Protein AF-A0A954GUT4-F1 (afdb_monomer)

pLDDT: mean 73.66, std 16.05, range [43.38, 96.12]

Structure (mmCIF, N/CA/C/O backbone):
data_AF-A0A954GUT4-F1
#
_entry.id   AF-A0A954GUT4-F1
#
loop_
_atom_site.group_PDB
_atom_site.id
_atom_site.type_symbol
_atom_site.label_atom_id
_atom_site.label_alt_id
_atom_site.label_comp_id
_atom_site.label_asym_id
_atom_site.label_entity_id
_atom_site.label_seq_id
_atom_site.pdbx_PDB_ins_code
_atom_site.Cartn_x
_atom_site.Cartn_y
_atom_site.Cartn_z
_atom_site.occupancy
_atom_site.B_iso_or_equiv
_atom_site.auth_seq_id
_atom_site.auth_comp_id
_atom_site.auth_asym_id
_atom_site.auth_atom_id
_atom_site.pdbx_PDB_model_num
ATOM 1 N N . MET A 1 1 ? 31.645 -19.626 -24.677 1.00 62.94 1 MET A N 1
ATOM 2 C CA . MET A 1 1 ? 31.469 -19.914 -23.238 1.00 62.94 1 MET A CA 1
ATOM 3 C C . MET A 1 1 ? 30.504 -18.868 -22.689 1.00 62.94 1 MET A C 1
ATOM 5 O O . MET A 1 1 ? 30.911 -17.743 -22.447 1.00 62.94 1 MET A O 1
ATOM 9 N N . PHE A 1 2 ? 29.206 -19.182 -22.655 1.00 73.81 2 PHE A N 1
ATOM 10 C CA . PHE A 1 2 ? 28.165 -18.271 -22.164 1.00 73.81 2 PHE A CA 1
ATOM 11 C C . PHE A 1 2 ? 28.167 -18.298 -20.633 1.00 73.81 2 PHE A C 1
ATOM 13 O O . PHE A 1 2 ? 28.166 -19.376 -20.047 1.00 73.81 2 PHE A O 1
ATOM 20 N N . GLN A 1 3 ? 28.201 -17.129 -19.997 1.00 70.69 3 GLN A N 1
ATOM 21 C CA . GLN A 1 3 ? 28.124 -16.971 -18.542 1.00 70.69 3 GLN A CA 1
ATOM 22 C C . GLN A 1 3 ? 26.694 -16.520 -18.174 1.00 70.69 3 GLN A C 1
ATOM 24 O O . GLN A 1 3 ? 26.425 -15.321 -18.176 1.00 70.69 3 GLN A O 1
ATOM 29 N N . PRO A 1 4 ? 25.744 -17.430 -17.877 1.00 70.75 4 PRO A N 1
ATOM 30 C CA . PRO A 1 4 ? 24.353 -17.072 -17.571 1.00 70.75 4 PRO A CA 1
ATOM 31 C C . PRO A 1 4 ? 24.129 -16.574 -16.129 1.00 70.75 4 PRO A C 1
ATOM 33 O O . PRO A 1 4 ? 22.990 -16.512 -15.671 1.00 70.75 4 PRO A O 1
ATOM 36 N N . LEU A 1 5 ? 25.179 -16.185 -15.396 1.00 63.75 5 LEU A N 1
ATOM 37 C CA . LEU A 1 5 ? 25.053 -15.788 -13.987 1.00 63.75 5 LEU A CA 1
ATOM 38 C C . LEU A 1 5 ? 24.228 -14.507 -13.780 1.00 63.75 5 LEU A C 1
ATOM 40 O O . LEU A 1 5 ? 23.669 -14.306 -12.707 1.00 63.75 5 LEU A O 1
ATOM 44 N N . GLN A 1 6 ? 24.097 -13.671 -14.814 1.00 61.81 6 GLN A N 1
ATOM 45 C CA . GLN A 1 6 ? 23.251 -12.477 -14.751 1.00 61.81 6 GLN A CA 1
ATOM 46 C C . GLN A 1 6 ? 21.759 -12.818 -14.794 1.00 61.81 6 GLN A C 1
ATOM 48 O O . GLN A 1 6 ? 20.971 -12.163 -14.125 1.00 61.81 6 GLN A O 1
ATOM 53 N N . PHE A 1 7 ? 21.367 -13.887 -15.499 1.00 61.25 7 PHE A N 1
ATOM 54 C CA . PHE A 1 7 ? 19.971 -14.332 -15.515 1.00 61.25 7 PHE A CA 1
ATOM 55 C C . PHE A 1 7 ? 19.557 -14.959 -14.182 1.00 61.25 7 PHE A C 1
ATOM 57 O O . PHE A 1 7 ? 18.433 -14.756 -13.744 1.00 61.25 7 PHE A O 1
ATOM 64 N N . ALA A 1 8 ? 20.457 -15.671 -13.500 1.00 60.91 8 ALA A N 1
ATOM 65 C CA . ALA A 1 8 ? 20.156 -16.253 -12.192 1.00 60.91 8 ALA A CA 1
ATOM 66 C C . ALA A 1 8 ? 19.977 -15.188 -11.092 1.00 60.91 8 ALA A C 1
ATOM 68 O O . ALA A 1 8 ? 19.127 -15.354 -10.218 1.00 60.91 8 ALA A O 1
ATOM 69 N N . PHE A 1 9 ? 20.721 -14.075 -11.155 1.00 60.09 9 PHE A N 1
ATOM 70 C CA . PHE A 1 9 ? 20.579 -12.979 -10.190 1.00 60.09 9 PHE A CA 1
ATOM 71 C C . PHE A 1 9 ? 19.198 -12.302 -10.276 1.00 60.09 9 PHE A C 1
ATOM 73 O O . PHE A 1 9 ? 18.626 -11.966 -9.246 1.00 60.09 9 PHE A O 1
ATOM 80 N N . VAL A 1 10 ? 18.612 -12.231 -11.478 1.00 61.09 10 VAL A N 1
ATOM 81 C CA . VAL A 1 10 ? 17.253 -11.699 -11.713 1.00 61.09 10 VAL A CA 1
ATOM 82 C C . VAL A 1 10 ? 16.157 -12.561 -11.063 1.00 61.09 10 VAL A C 1
ATOM 84 O O . VAL A 1 10 ? 15.112 -12.043 -10.681 1.00 61.09 10 VAL A O 1
ATOM 87 N N . PHE A 1 11 ? 16.370 -13.873 -10.906 1.00 66.12 11 PHE A N 1
ATOM 88 C CA . PHE A 1 11 ? 15.361 -14.781 -10.337 1.00 66.12 11 PHE A CA 1
ATOM 89 C C . PHE A 1 11 ? 15.549 -15.083 -8.843 1.00 66.12 11 PHE A C 1
ATOM 91 O O . PHE A 1 11 ? 14.611 -15.555 -8.203 1.00 66.12 11 PHE A O 1
ATOM 98 N N . GLY A 1 12 ? 16.739 -14.842 -8.282 1.00 68.69 12 GLY A N 1
ATOM 99 C CA . GLY A 1 12 ? 17.074 -15.245 -6.912 1.00 68.69 12 GLY A CA 1
ATOM 100 C C . GLY A 1 12 ? 16.690 -14.229 -5.838 1.00 68.69 12 GLY A C 1
ATOM 101 O O . GLY A 1 12 ? 16.241 -14.619 -4.763 1.00 68.69 12 GLY A O 1
ATOM 102 N N . GLN A 1 13 ? 16.841 -12.934 -6.116 1.00 70.81 13 GLN A N 1
ATOM 103 C CA . GLN A 1 13 ? 16.426 -11.861 -5.216 1.00 70.81 13 GLN A CA 1
ATOM 104 C C . GLN A 1 13 ? 15.953 -10.683 -6.066 1.00 70.81 13 GLN A C 1
ATOM 106 O O . GLN A 1 13 ? 16.785 -10.109 -6.766 1.00 70.81 13 GLN A O 1
ATOM 111 N N . PRO A 1 14 ? 14.658 -10.309 -6.040 1.00 75.31 14 PRO A N 1
ATOM 112 C CA . PRO A 1 14 ? 14.218 -9.112 -6.737 1.00 75.31 14 PRO A CA 1
ATOM 113 C C . PRO A 1 14 ? 14.957 -7.926 -6.120 1.00 75.31 14 PRO A C 1
ATOM 115 O O . PRO A 1 14 ? 14.735 -7.559 -4.963 1.00 75.31 14 PRO A O 1
ATOM 118 N N . GLY A 1 15 ? 15.897 -7.377 -6.878 1.00 84.50 15 GLY A N 1
ATOM 119 C CA . GLY A 1 15 ? 16.629 -6.195 -6.493 1.00 84.50 15 GLY A CA 1
ATOM 120 C C . GLY A 1 15 ? 15.730 -4.965 -6.550 1.00 84.50 15 GLY A C 1
ATOM 121 O O . GLY A 1 15 ? 14.570 -4.988 -6.976 1.00 84.50 15 GLY A O 1
ATOM 122 N N . MET A 1 16 ? 16.301 -3.835 -6.136 1.00 87.19 16 MET A N 1
ATOM 123 C CA . MET A 1 16 ? 15.635 -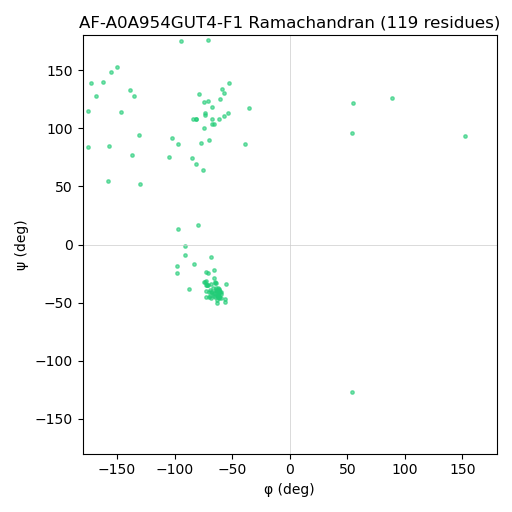2.535 -6.232 1.00 87.19 16 MET A CA 1
ATOM 124 C C . MET A 1 16 ? 15.194 -2.233 -7.676 1.00 87.19 16 MET A C 1
ATOM 126 O O . MET A 1 16 ? 14.156 -1.614 -7.896 1.00 87.19 16 MET A O 1
ATOM 130 N N . GLN A 1 17 ? 15.971 -2.689 -8.664 1.00 86.88 17 GLN A N 1
ATOM 131 C CA . GLN A 1 17 ? 15.710 -2.448 -10.079 1.00 86.88 17 GLN A CA 1
ATOM 132 C C . GLN A 1 17 ? 14.477 -3.212 -10.577 1.00 86.88 17 GLN A C 1
ATOM 134 O O . GLN A 1 17 ? 13.616 -2.613 -11.223 1.00 86.88 17 GLN A O 1
ATOM 139 N N . GLU A 1 18 ? 14.336 -4.492 -10.233 1.00 87.62 18 GLU A N 1
ATOM 140 C CA . GLU A 1 18 ? 13.154 -5.291 -10.562 1.00 87.62 18 GLU A CA 1
ATOM 141 C C . GLU A 1 18 ? 11.895 -4.716 -9.902 1.00 87.62 18 GLU A C 1
ATOM 143 O O . GLU A 1 18 ? 10.868 -4.563 -10.566 1.00 87.62 18 GLU A O 1
ATOM 148 N N . MET A 1 19 ? 11.980 -4.314 -8.629 1.00 91.44 19 MET A N 1
ATOM 149 C CA . MET A 1 19 ? 10.857 -3.687 -7.917 1.00 91.44 19 MET A CA 1
ATOM 150 C C . MET A 1 19 ? 10.426 -2.363 -8.560 1.00 91.44 19 MET A C 1
ATOM 152 O O . MET A 1 19 ? 9.228 -2.094 -8.660 1.00 91.44 19 MET A O 1
ATOM 156 N N . MET A 1 20 ? 11.372 -1.557 -9.054 1.00 92.94 20 MET A N 1
ATOM 157 C CA . MET A 1 20 ? 11.058 -0.334 -9.802 1.00 92.94 20 MET A CA 1
ATOM 158 C C . MET A 1 20 ? 10.376 -0.641 -11.139 1.00 92.94 20 MET A C 1
ATOM 160 O O . MET A 1 20 ? 9.392 0.015 -11.475 1.00 92.94 20 MET A O 1
ATOM 164 N N . ILE A 1 21 ? 10.838 -1.653 -11.882 1.00 93.50 21 ILE A N 1
ATOM 165 C CA . ILE A 1 21 ? 10.217 -2.065 -13.154 1.00 93.50 21 ILE A CA 1
ATOM 166 C C . ILE A 1 21 ? 8.783 -2.556 -12.922 1.00 93.50 21 ILE A C 1
ATOM 168 O O . ILE A 1 21 ? 7.860 -2.103 -13.603 1.00 93.50 21 ILE A O 1
ATOM 172 N N . VAL A 1 22 ? 8.571 -3.431 -11.934 1.00 92.88 22 VAL A N 1
ATOM 173 C CA . VAL A 1 22 ? 7.229 -3.915 -11.567 1.00 92.88 22 VAL A CA 1
ATOM 174 C C . VAL A 1 22 ? 6.348 -2.757 -11.100 1.00 92.88 22 VAL A C 1
ATOM 176 O O . VAL A 1 22 ? 5.189 -2.673 -11.506 1.00 92.88 22 VAL A O 1
ATOM 179 N N . GLY A 1 23 ? 6.900 -1.828 -10.315 1.00 93.75 23 GLY A N 1
ATOM 180 C CA . GLY A 1 23 ? 6.223 -0.601 -9.909 1.00 93.75 23 GLY A CA 1
ATOM 181 C C . GLY A 1 23 ? 5.756 0.220 -11.109 1.00 93.75 23 GLY A C 1
ATOM 182 O O . GLY A 1 23 ? 4.583 0.569 -11.182 1.00 93.75 23 GLY A O 1
ATOM 183 N N . ILE A 1 24 ? 6.623 0.466 -12.092 1.00 95.62 24 ILE A N 1
ATOM 184 C CA . ILE A 1 24 ? 6.265 1.202 -13.314 1.00 9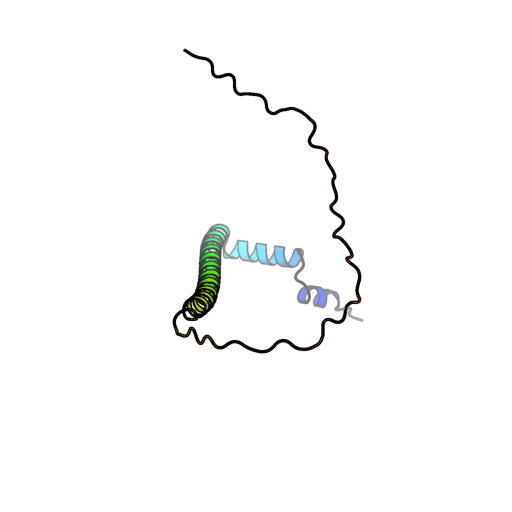5.62 24 ILE A CA 1
ATOM 185 C C . ILE A 1 24 ? 5.162 0.476 -14.093 1.00 95.62 24 ILE A C 1
ATOM 187 O O . ILE A 1 24 ? 4.195 1.115 -14.499 1.00 95.62 24 ILE A O 1
ATOM 191 N N . ILE A 1 25 ? 5.254 -0.847 -14.266 1.00 95.75 25 ILE A N 1
ATOM 192 C CA . ILE A 1 25 ? 4.209 -1.632 -14.946 1.00 95.75 25 ILE A CA 1
ATOM 193 C C . ILE A 1 25 ? 2.879 -1.525 -14.188 1.00 95.75 25 ILE A C 1
ATOM 195 O O . ILE A 1 25 ? 1.840 -1.270 -14.796 1.00 95.75 25 ILE A O 1
ATOM 199 N N . ALA A 1 26 ? 2.900 -1.646 -12.860 1.00 94.62 26 ALA A N 1
ATOM 200 C CA . ALA A 1 26 ? 1.715 -1.458 -12.030 1.00 94.62 26 ALA A CA 1
ATOM 201 C C . ALA A 1 26 ? 1.152 -0.030 -12.161 1.00 94.62 26 ALA A C 1
ATOM 203 O O . ALA A 1 26 ? -0.060 0.143 -12.275 1.00 94.62 26 ALA A O 1
ATOM 204 N N . LEU A 1 27 ? 2.005 0.995 -12.221 1.00 94.88 27 LEU A N 1
ATOM 205 C CA . LEU A 1 27 ? 1.592 2.376 -12.476 1.00 94.88 27 LEU A CA 1
ATOM 206 C C . LEU A 1 27 ? 1.003 2.555 -13.881 1.00 94.88 27 LEU A C 1
ATOM 208 O O . LEU A 1 27 ? 0.099 3.362 -14.036 1.00 94.88 27 LEU A O 1
ATOM 212 N N . LEU A 1 28 ? 1.448 1.822 -14.899 1.00 95.62 28 LEU A N 1
ATOM 213 C CA . LEU A 1 28 ? 0.842 1.891 -16.234 1.00 95.62 28 LEU A CA 1
ATOM 214 C C . LEU A 1 28 ? -0.534 1.216 -16.277 1.00 95.62 28 LEU A C 1
ATOM 216 O O . LEU A 1 28 ? -1.456 1.745 -16.893 1.00 95.62 28 LEU A O 1
ATOM 220 N N . LEU A 1 29 ? -0.691 0.079 -15.595 1.00 94.94 29 LEU A N 1
ATOM 221 C CA . LEU A 1 29 ? -1.959 -0.656 -15.545 1.00 94.94 29 LEU A CA 1
ATOM 222 C C . LEU A 1 29 ? -3.011 0.051 -14.681 1.00 94.94 29 LEU A C 1
ATOM 224 O O . LEU A 1 29 ? -4.172 0.165 -15.071 1.00 94.94 29 LEU A O 1
ATOM 228 N N . PHE A 1 30 ? -2.613 0.523 -13.500 1.00 94.06 30 PHE A N 1
ATOM 229 C CA . PHE A 1 30 ? -3.525 1.118 -12.523 1.00 94.06 30 PHE A CA 1
ATOM 230 C C . PHE A 1 30 ? -3.539 2.650 -12.570 1.00 94.06 30 PHE A C 1
ATOM 232 O O . PHE A 1 30 ? -4.531 3.271 -12.177 1.00 94.06 30 PHE A O 1
ATOM 239 N N . GLY A 1 31 ? -2.470 3.290 -13.045 1.00 93.31 31 GLY A N 1
ATOM 240 C CA . GLY A 1 31 ? -2.370 4.743 -13.160 1.00 93.31 31 GLY A CA 1
ATOM 241 C C . GLY A 1 31 ? -2.649 5.447 -11.839 1.00 93.31 31 GLY A C 1
ATOM 242 O O . GLY A 1 31 ? -2.113 5.118 -10.780 1.00 93.31 31 GLY A O 1
ATOM 243 N N . LYS A 1 32 ? -3.579 6.400 -11.900 1.00 93.06 32 LYS A N 1
ATOM 244 C CA . LYS A 1 32 ? -4.045 7.181 -10.747 1.00 93.06 32 LYS A CA 1
ATOM 245 C C . LYS A 1 32 ? -4.838 6.361 -9.720 1.00 93.06 32 LYS A C 1
ATOM 247 O O . LYS A 1 32 ? -5.095 6.876 -8.638 1.00 93.06 32 LYS A O 1
ATOM 252 N N . ARG A 1 33 ? -5.227 5.118 -10.033 1.00 93.56 33 ARG A N 1
ATOM 253 C CA . ARG A 1 33 ? -5.992 4.243 -9.124 1.00 93.56 33 ARG A CA 1
ATOM 254 C C . ARG A 1 33 ? -5.105 3.507 -8.122 1.00 93.56 33 ARG A C 1
ATOM 256 O O . ARG A 1 33 ? -5.604 3.035 -7.110 1.00 93.56 33 ARG A O 1
ATOM 263 N N . LEU A 1 34 ? -3.794 3.435 -8.353 1.00 94.12 34 LEU A N 1
ATOM 264 C CA . LEU A 1 34 ? -2.850 2.776 -7.446 1.00 94.12 34 LEU A CA 1
ATOM 265 C C . LEU A 1 34 ? -2.882 3.327 -5.999 1.00 94.12 34 LEU A C 1
ATOM 267 O O . LEU A 1 34 ? -2.994 2.517 -5.078 1.00 94.12 34 LEU A O 1
ATOM 271 N N . PRO A 1 35 ? -2.873 4.657 -5.748 1.00 90.50 35 PRO A N 1
ATOM 272 C CA . PRO A 1 35 ? -3.025 5.191 -4.390 1.00 90.50 35 PRO A CA 1
ATOM 273 C C . PRO A 1 35 ? -4.392 4.879 -3.766 1.00 90.50 35 PRO A C 1
ATOM 275 O O . PRO A 1 35 ? -4.476 4.666 -2.559 1.00 90.50 35 PRO A O 1
ATOM 278 N N . GLU A 1 36 ? -5.455 4.815 -4.568 1.00 94.38 36 GLU A N 1
ATOM 279 C CA . GLU A 1 36 ? -6.804 4.466 -4.108 1.00 94.38 36 GLU A CA 1
ATOM 280 C C . GLU A 1 36 ? -6.877 2.991 -3.680 1.00 94.38 36 GLU A C 1
ATOM 282 O O . GLU A 1 36 ? -7.329 2.682 -2.577 1.00 94.38 36 GLU A O 1
ATOM 287 N N . VAL A 1 37 ? -6.327 2.087 -4.497 1.00 94.06 37 VAL A N 1
ATOM 288 C CA . VAL A 1 37 ? -6.209 0.650 -4.200 1.00 94.06 37 VAL A CA 1
ATOM 289 C C . VAL A 1 37 ? -5.341 0.417 -2.964 1.00 94.06 37 VAL A C 1
ATOM 291 O O . VAL A 1 37 ? -5.750 -0.315 -2.064 1.00 94.06 37 VAL A O 1
ATOM 294 N N . ALA A 1 38 ? -4.191 1.087 -2.860 1.00 94.25 38 ALA A N 1
ATOM 295 C CA . ALA A 1 38 ? -3.329 1.012 -1.682 1.00 94.25 38 ALA A CA 1
ATOM 296 C C . ALA A 1 38 ? -4.037 1.520 -0.417 1.00 94.25 38 ALA A C 1
ATOM 298 O O . ALA A 1 38 ? -3.892 0.930 0.654 1.00 94.25 38 ALA A O 1
ATOM 299 N N . ARG A 1 39 ? -4.845 2.586 -0.522 1.00 95.25 39 ARG A N 1
ATOM 300 C CA . ARG A 1 39 ? -5.617 3.108 0.613 1.00 95.25 39 ARG A CA 1
ATOM 301 C C . ARG A 1 39 ? -6.711 2.136 1.050 1.00 95.25 39 ARG A C 1
ATOM 303 O O . ARG A 1 39 ? -6.897 1.957 2.252 1.00 95.25 39 ARG A O 1
ATOM 310 N N . ASN A 1 40 ? -7.402 1.505 0.105 1.00 95.06 40 ASN A N 1
ATOM 311 C CA . ASN A 1 40 ? -8.460 0.533 0.389 1.00 95.06 40 ASN A CA 1
ATOM 312 C C . ASN A 1 40 ? -7.888 -0.765 0.985 1.00 95.06 40 ASN A C 1
ATOM 314 O O . ASN A 1 40 ? -8.377 -1.230 2.014 1.00 95.06 40 ASN A O 1
ATOM 318 N N . LEU A 1 41 ? -6.794 -1.288 0.420 1.00 95.75 41 LEU A N 1
ATOM 319 C CA . LEU A 1 41 ? -6.060 -2.435 0.970 1.00 95.75 41 LEU A CA 1
ATOM 320 C C . LEU A 1 41 ? -5.467 -2.132 2.348 1.00 95.75 41 LEU A C 1
ATOM 322 O O . LEU A 1 41 ? -5.575 -2.950 3.255 1.00 95.75 41 LEU A O 1
ATOM 326 N N . GLY A 1 42 ? -4.875 -0.950 2.533 1.00 94.56 42 GLY A N 1
ATOM 327 C CA . GLY A 1 42 ? -4.272 -0.548 3.804 1.00 94.56 42 GLY A CA 1
ATOM 328 C C . GLY A 1 42 ? -5.293 -0.425 4.936 1.00 94.56 42 GLY A C 1
ATOM 329 O O . GLY A 1 42 ? -5.009 -0.825 6.065 1.00 94.56 42 GLY A O 1
ATOM 330 N N . LYS A 1 43 ? -6.501 0.074 4.639 1.00 95.81 43 LYS A N 1
ATOM 331 C CA . LYS A 1 43 ? -7.618 0.082 5.597 1.00 95.81 43 LYS A CA 1
ATOM 332 C C . LYS A 1 43 ? -8.035 -1.342 5.973 1.00 95.81 43 LYS A C 1
ATOM 334 O O . LYS A 1 43 ? -8.048 -1.654 7.160 1.00 95.81 43 LYS A O 1
ATOM 339 N N . GLY A 1 44 ? -8.262 -2.211 4.984 1.00 95.88 44 GLY A N 1
ATOM 340 C CA . GLY A 1 44 ? -8.627 -3.612 5.223 1.00 95.88 44 GLY A CA 1
ATOM 341 C C . GLY A 1 44 ? -7.564 -4.385 6.009 1.00 95.88 44 GLY A C 1
ATOM 342 O O . GLY A 1 44 ? -7.892 -5.105 6.945 1.00 95.88 44 GLY A O 1
ATOM 343 N N . PHE A 1 45 ? -6.280 -4.176 5.708 1.00 96.12 45 PHE A N 1
ATOM 344 C CA . PHE A 1 45 ? -5.177 -4.790 6.451 1.00 96.12 45 PHE A CA 1
ATOM 345 C C . PHE A 1 45 ? -5.082 -4.274 7.896 1.00 96.12 45 PHE A C 1
ATOM 347 O O . PHE A 1 45 ? -4.798 -5.043 8.813 1.00 96.12 45 PHE A O 1
ATOM 354 N N . SER A 1 46 ? -5.344 -2.982 8.122 1.00 95.50 46 SER A N 1
ATOM 355 C CA . SER A 1 46 ? -5.382 -2.387 9.465 1.00 95.50 46 SER A CA 1
ATOM 356 C C . SER A 1 46 ? -6.523 -2.958 10.311 1.00 95.50 46 SER A C 1
ATOM 358 O O . SER A 1 46 ? -6.308 -3.333 11.464 1.00 95.50 46 SER A O 1
ATOM 360 N N . GLU A 1 47 ? -7.722 -3.078 9.737 1.00 96.00 47 GLU A N 1
ATOM 361 C CA . GLU A 1 47 ? -8.880 -3.694 10.396 1.00 96.00 47 GLU A CA 1
ATOM 362 C C . GLU A 1 47 ? -8.663 -5.191 10.641 1.00 96.00 47 GLU A C 1
ATOM 364 O O . GLU A 1 47 ? -8.923 -5.668 11.744 1.00 96.00 47 GLU A O 1
ATOM 369 N N . PHE A 1 48 ? -8.083 -5.909 9.675 1.00 95.62 48 PHE A N 1
ATOM 370 C CA . PHE A 1 48 ? -7.705 -7.314 9.827 1.00 95.62 48 PHE A CA 1
ATOM 371 C C . PHE A 1 48 ? -6.705 -7.517 10.971 1.00 95.62 48 PHE A C 1
ATOM 373 O O . PHE A 1 48 ? -6.902 -8.390 11.814 1.00 95.62 48 PHE A O 1
ATOM 380 N N . LYS A 1 49 ? -5.664 -6.676 11.057 1.00 94.75 49 LYS A N 1
ATOM 381 C CA . LYS A 1 49 ? -4.686 -6.733 12.151 1.00 94.75 49 LYS A CA 1
ATOM 382 C C . LYS A 1 49 ? -5.342 -6.471 13.508 1.00 94.75 49 LYS A C 1
ATOM 384 O O . LYS A 1 49 ? -5.061 -7.197 14.454 1.00 94.75 49 LYS A O 1
ATOM 389 N N . LYS A 1 50 ? -6.224 -5.470 13.605 1.00 94.50 50 LYS A N 1
ATOM 390 C CA . LYS A 1 50 ? -6.967 -5.171 14.843 1.00 94.50 50 LYS A CA 1
ATOM 391 C C . LYS A 1 50 ? -7.876 -6.326 15.258 1.00 94.50 50 LYS A C 1
ATOM 393 O O . LYS A 1 50 ? -7.877 -6.685 16.429 1.00 94.50 50 LYS A O 1
ATOM 398 N N . GLY A 1 51 ? -8.600 -6.919 14.308 1.00 93.88 51 GLY A N 1
ATOM 399 C CA . GLY A 1 51 ? -9.433 -8.095 14.557 1.00 93.88 51 GLY A CA 1
ATOM 400 C C . GLY A 1 51 ? -8.607 -9.287 15.040 1.00 93.88 51 GLY A C 1
ATOM 401 O O . GLY A 1 51 ? -8.946 -9.896 16.048 1.00 93.88 51 GLY A O 1
ATOM 402 N N . MET A 1 52 ? -7.477 -9.569 14.385 1.00 93.25 52 MET A N 1
ATOM 403 C CA . MET A 1 52 ? -6.580 -10.660 14.778 1.00 93.25 52 MET A CA 1
ATOM 404 C C . MET A 1 52 ? -5.972 -10.450 16.174 1.00 93.25 52 MET A C 1
ATOM 406 O O . MET A 1 52 ? -5.897 -11.397 16.954 1.00 93.25 52 MET A O 1
ATOM 410 N N . SER A 1 53 ? -5.563 -9.220 16.510 1.00 91.69 53 SER A N 1
ATOM 411 C CA . SER A 1 53 ? -5.057 -8.885 17.848 1.00 91.69 53 SER A CA 1
ATOM 412 C C . SER A 1 53 ? -6.136 -9.010 18.925 1.00 91.69 53 SER A C 1
ATOM 414 O O . SER A 1 53 ? -5.876 -9.626 19.952 1.00 91.69 53 SER A O 1
ATOM 416 N N . GLY A 1 54 ? -7.352 -8.514 18.673 1.00 89.88 54 GLY A N 1
ATOM 417 C CA . GLY A 1 54 ? -8.465 -8.653 19.618 1.00 89.88 54 GLY A CA 1
ATOM 418 C C . GLY A 1 54 ? -8.805 -10.117 19.908 1.00 89.88 54 GLY A C 1
ATOM 419 O O . GLY A 1 54 ? -8.937 -10.499 21.064 1.00 89.88 54 GLY A O 1
ATOM 420 N N . ILE A 1 55 ? -8.828 -10.964 18.873 1.00 89.62 55 ILE A N 1
ATOM 421 C CA . ILE A 1 55 ? -9.042 -12.408 19.035 1.00 89.62 55 ILE A CA 1
ATOM 422 C C . ILE A 1 55 ? -7.926 -13.029 19.888 1.00 89.62 55 ILE A C 1
ATOM 424 O O . ILE A 1 55 ? -8.207 -13.803 20.799 1.00 89.62 55 ILE A O 1
ATOM 428 N N . GLN A 1 56 ? -6.658 -12.692 19.628 1.00 86.62 56 GLN A N 1
ATOM 429 C CA . GLN A 1 56 ? -5.536 -13.208 20.418 1.00 86.62 56 GLN A CA 1
ATOM 430 C C . GLN A 1 56 ? -5.646 -12.830 21.903 1.00 86.62 56 GLN A C 1
ATOM 432 O O . GLN A 1 56 ? -5.382 -13.675 22.763 1.00 86.62 56 GLN A O 1
ATOM 437 N N . ASP A 1 57 ? -6.058 -11.598 22.199 1.00 87.69 57 ASP A N 1
ATOM 438 C CA . ASP A 1 57 ? -6.243 -11.112 23.566 1.00 87.69 57 ASP A CA 1
ATOM 439 C C . ASP A 1 57 ? -7.429 -11.803 24.259 1.00 87.69 57 ASP A C 1
ATOM 441 O O 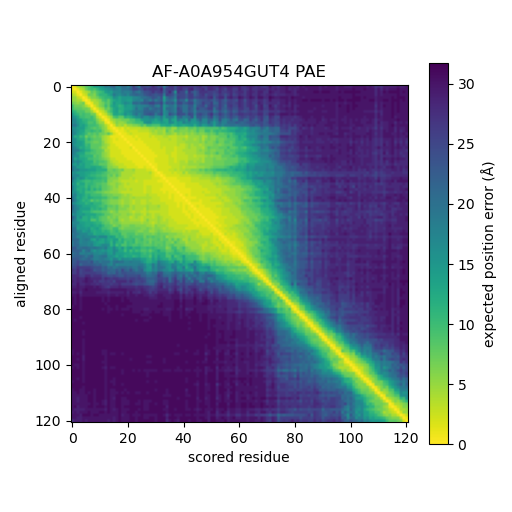. ASP A 1 57 ? -7.301 -12.235 25.408 1.00 87.69 57 ASP A O 1
ATOM 445 N N . ASP A 1 58 ? -8.543 -12.008 23.552 1.00 85.25 58 ASP A N 1
ATOM 446 C CA . ASP A 1 58 ? -9.714 -12.734 24.058 1.00 85.25 58 ASP A CA 1
ATOM 447 C C . ASP A 1 58 ? -9.381 -14.194 24.394 1.00 85.25 58 ASP A C 1
ATOM 449 O O . ASP A 1 58 ? -9.735 -14.680 25.471 1.00 85.25 58 ASP A O 1
ATOM 453 N N . PHE A 1 59 ? -8.628 -14.888 23.532 1.00 82.88 59 PHE A N 1
ATOM 454 C CA . PHE A 1 59 ? -8.144 -16.246 23.815 1.00 82.88 59 PHE A CA 1
ATOM 455 C C . PHE A 1 59 ? -7.239 -16.287 25.054 1.00 82.88 59 PHE A C 1
ATOM 457 O O . PHE A 1 59 ? -7.330 -17.213 25.864 1.00 82.88 59 PHE A O 1
ATOM 464 N N . ARG A 1 60 ? -6.378 -15.279 25.232 1.00 83.00 60 ARG A N 1
ATOM 465 C CA . ARG A 1 60 ? -5.462 -15.188 26.379 1.00 83.00 60 ARG A CA 1
ATOM 466 C C . ARG A 1 60 ? -6.206 -14.912 27.686 1.00 83.00 60 ARG A C 1
ATOM 468 O O . ARG A 1 60 ? -5.882 -15.504 28.719 1.00 83.00 60 ARG A O 1
ATOM 475 N N . ASN A 1 61 ? -7.224 -14.060 27.634 1.00 81.19 61 ASN A N 1
ATOM 476 C CA . ASN A 1 61 ? -8.086 -13.747 28.770 1.00 81.19 61 ASN A CA 1
ATOM 477 C C . ASN A 1 61 ? -8.986 -14.932 29.144 1.00 81.19 61 ASN A C 1
ATOM 479 O O . ASN A 1 61 ? -9.097 -15.246 30.326 1.00 81.19 61 ASN A O 1
ATOM 483 N N . ALA A 1 62 ? -9.552 -15.646 28.166 1.00 77.00 62 ALA A N 1
ATOM 484 C CA . ALA A 1 62 ? -10.352 -16.850 28.407 1.00 77.00 62 ALA A CA 1
ATOM 485 C C . ALA A 1 62 ? -9.524 -17.988 29.036 1.00 77.00 62 ALA A C 1
ATOM 487 O O . ALA A 1 62 ? -9.983 -18.652 29.969 1.00 77.00 62 ALA A O 1
ATOM 488 N N . ALA A 1 63 ? -8.279 -18.179 28.586 1.00 75.69 63 ALA A N 1
ATOM 489 C CA . ALA A 1 63 ? -7.351 -19.122 29.211 1.00 75.69 63 ALA A CA 1
ATOM 490 C C . ALA A 1 63 ? -7.005 -18.721 30.659 1.00 75.69 63 ALA A C 1
ATOM 492 O O . ALA A 1 63 ? -6.958 -19.571 31.543 1.00 75.69 63 ALA A O 1
ATOM 493 N N . SER A 1 64 ? -6.841 -17.420 30.921 1.00 75.69 64 SER A N 1
ATOM 494 C CA . SER A 1 64 ? -6.512 -16.897 32.256 1.00 75.69 64 SER A CA 1
ATOM 495 C C . SER A 1 64 ? -7.702 -16.911 33.232 1.00 75.69 64 SER A C 1
ATOM 497 O O . SER A 1 64 ? -7.505 -17.086 34.435 1.00 75.69 64 SER A O 1
ATOM 499 N N . ASP A 1 65 ? -8.940 -16.738 32.750 1.00 68.06 65 ASP A N 1
ATOM 500 C CA . ASP A 1 65 ? -10.152 -16.816 33.588 1.00 68.06 65 ASP A CA 1
ATOM 501 C C . ASP A 1 65 ? -10.474 -18.265 33.992 1.00 68.06 65 ASP A C 1
ATOM 503 O O . ASP A 1 65 ? -10.938 -18.530 35.103 1.00 68.06 65 ASP A O 1
ATOM 507 N N . SER A 1 66 ? -10.130 -19.221 33.123 1.00 64.69 66 SER A N 1
ATOM 508 C CA . SER A 1 66 ? -10.241 -20.657 33.404 1.00 64.69 66 SER A CA 1
ATOM 509 C C . SER A 1 66 ? -9.339 -21.086 34.572 1.00 64.69 66 SER A C 1
ATOM 511 O O . SER A 1 66 ? -9.778 -21.845 35.433 1.00 64.69 66 SER A O 1
ATOM 513 N N . ASP A 1 67 ? -8.124 -20.536 34.669 1.00 63.66 67 ASP A N 1
ATOM 514 C CA . ASP A 1 67 ? -7.179 -20.809 35.768 1.00 63.66 67 ASP A CA 1
ATOM 515 C C . ASP A 1 67 ? -7.614 -20.163 37.104 1.00 63.66 67 ASP A C 1
ATOM 517 O O . ASP A 1 67 ? -7.469 -20.735 38.192 1.00 63.66 67 ASP A O 1
ATOM 521 N N . ARG A 1 68 ? -8.231 -18.973 37.045 1.00 66.19 68 ARG A N 1
ATOM 522 C CA . ARG A 1 68 ? -8.709 -18.264 38.247 1.00 66.19 68 ARG A CA 1
ATOM 523 C C . ARG A 1 68 ? -9.922 -18.922 38.899 1.00 66.19 68 ARG A C 1
ATOM 525 O O . ARG A 1 68 ? -10.018 -18.910 40.127 1.00 66.19 68 ARG A O 1
ATOM 532 N N . ARG A 1 69 ? -10.834 -19.522 38.126 1.00 61.22 69 ARG A N 1
ATOM 533 C CA . ARG A 1 69 ? -12.014 -20.207 38.691 1.00 61.22 69 ARG A CA 1
ATOM 534 C C . ARG A 1 69 ? -11.680 -21.519 39.404 1.00 61.22 69 ARG A C 1
ATOM 536 O O . ARG A 1 69 ? -12.409 -21.897 40.316 1.00 61.22 69 ARG A O 1
ATOM 543 N N . VAL A 1 70 ? -10.564 -22.165 39.063 1.00 62.03 70 VAL A N 1
ATOM 544 C CA . VAL A 1 70 ? -10.082 -23.369 39.765 1.00 62.03 70 VAL A CA 1
ATOM 545 C C . VAL A 1 70 ? -9.512 -23.014 41.146 1.00 62.03 70 VAL A C 1
ATOM 547 O O . VAL A 1 70 ? -9.751 -23.735 42.113 1.00 62.03 70 VAL A O 1
ATOM 550 N N . SER A 1 71 ? -8.862 -21.854 41.283 1.00 59.16 71 SER A N 1
ATOM 551 C CA . SER A 1 71 ? -8.216 -21.422 42.536 1.00 59.16 71 SER A CA 1
ATOM 552 C C . SER A 1 71 ? -9.186 -20.993 43.654 1.00 59.16 71 SER A C 1
ATOM 554 O O . SER A 1 71 ? -8.837 -21.085 44.827 1.00 59.16 71 SER A O 1
ATOM 556 N N . TYR A 1 72 ? -10.414 -20.569 43.328 1.00 60.69 72 TYR A N 1
ATOM 557 C CA . TYR A 1 72 ? -11.413 -20.138 44.325 1.00 60.69 72 TYR A CA 1
ATOM 558 C C . TYR A 1 72 ? -12.335 -21.261 44.839 1.00 60.69 72 TYR A C 1
ATOM 560 O O . TYR A 1 72 ? -13.070 -21.036 45.798 1.00 60.69 72 TYR A O 1
ATOM 568 N N . SER A 1 73 ? -12.305 -22.468 44.253 1.00 57.78 73 SER A N 1
ATOM 569 C CA . SER A 1 73 ? -13.176 -23.585 44.679 1.00 57.78 73 SER A CA 1
ATOM 570 C C . SER A 1 73 ? -12.571 -24.500 45.757 1.00 57.78 73 SER A C 1
ATOM 572 O O . SER A 1 73 ? -13.242 -25.407 46.241 1.00 57.78 73 SER A O 1
ATOM 574 N N . SER A 1 74 ? -11.331 -24.243 46.185 1.00 58.53 74 SER A N 1
ATOM 575 C CA . SER A 1 74 ? -10.576 -25.127 47.091 1.00 58.53 74 SER A CA 1
ATOM 576 C C . SER A 1 74 ? -10.632 -24.739 48.575 1.00 58.53 74 SER A C 1
ATOM 578 O O . SER A 1 74 ? -9.838 -25.249 49.361 1.00 58.53 74 SER A O 1
ATOM 580 N N . GLN A 1 75 ? -11.530 -23.842 48.997 1.00 56.56 75 GLN A N 1
ATOM 581 C CA . GLN A 1 75 ? -11.583 -23.384 50.392 1.00 56.56 75 GLN A CA 1
ATOM 582 C C . GLN A 1 75 ? -12.992 -23.446 50.989 1.00 56.56 75 GLN A C 1
ATOM 584 O O . GLN A 1 75 ? -13.475 -22.481 51.567 1.00 56.56 75 GLN A O 1
ATOM 589 N N . THR A 1 76 ? -13.648 -24.603 50.893 1.00 49.22 76 THR A N 1
ATOM 590 C CA . THR A 1 76 ? -14.801 -24.918 51.752 1.00 49.22 76 THR A CA 1
ATOM 591 C C . THR A 1 76 ? -15.008 -26.427 51.861 1.00 49.22 76 THR A C 1
ATOM 593 O O . THR A 1 76 ? -15.815 -26.986 51.136 1.00 49.22 76 THR A O 1
ATOM 596 N N . THR A 1 77 ? -14.288 -27.072 52.789 1.00 45.22 77 THR A N 1
ATOM 597 C CA . THR A 1 77 ? -14.732 -28.259 53.557 1.00 45.22 77 THR A CA 1
ATOM 598 C C . THR A 1 77 ? -13.676 -28.626 54.611 1.00 45.22 77 THR A C 1
ATOM 600 O O . THR A 1 77 ? -12.572 -28.998 54.239 1.00 45.22 77 THR A O 1
ATOM 603 N N . THR A 1 78 ? -14.058 -28.501 55.895 1.00 49.09 78 THR A N 1
ATOM 604 C CA . THR A 1 78 ? -13.943 -29.530 56.963 1.00 49.09 78 THR A CA 1
ATOM 605 C C . THR A 1 78 ? -12.543 -30.130 57.216 1.00 49.09 78 THR A C 1
ATOM 607 O O . THR A 1 78 ? -11.969 -30.731 56.329 1.00 49.09 78 THR A O 1
ATOM 610 N N . SER A 1 79 ? -11.906 -30.086 58.390 1.00 55.03 79 SER A N 1
ATOM 611 C CA . SER A 1 79 ? -12.398 -30.238 59.764 1.00 55.03 79 SER A CA 1
ATOM 612 C C . SER A 1 79 ? -11.271 -29.923 60.753 1.00 55.03 79 SER A C 1
ATOM 614 O O . SER A 1 79 ? -10.144 -30.387 60.605 1.00 55.03 79 SER A O 1
ATOM 616 N N . ASN A 1 80 ? -11.632 -29.214 61.815 1.00 63.94 80 ASN A N 1
ATOM 617 C CA . ASN A 1 80 ? -11.026 -29.334 63.134 1.00 63.94 80 ASN A CA 1
ATOM 618 C C . ASN A 1 80 ? -11.062 -30.814 63.580 1.00 63.94 80 ASN A C 1
ATOM 620 O O . ASN A 1 80 ? -12.149 -31.343 63.793 1.00 63.94 80 ASN A O 1
ATOM 624 N N . GLU A 1 81 ? -9.906 -31.465 63.707 1.00 60.62 81 GLU A N 1
ATOM 625 C CA . GLU A 1 81 ? -9.734 -32.711 64.468 1.00 60.62 81 GLU A CA 1
ATOM 626 C C . GLU A 1 81 ? -8.525 -32.511 65.385 1.00 60.62 81 GLU A C 1
ATOM 628 O O . GLU A 1 81 ? -7.359 -32.641 65.012 1.00 60.62 81 GLU A O 1
ATOM 633 N N . ASN A 1 82 ? -8.845 -32.093 66.599 1.00 67.44 82 ASN A N 1
ATOM 634 C CA . ASN A 1 82 ? -7.933 -31.878 67.698 1.00 67.44 82 ASN A CA 1
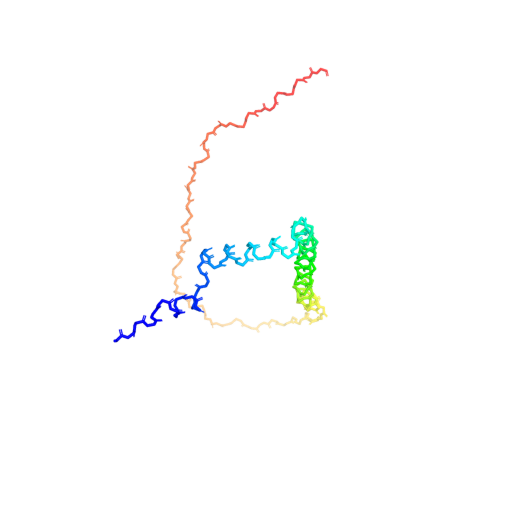ATOM 635 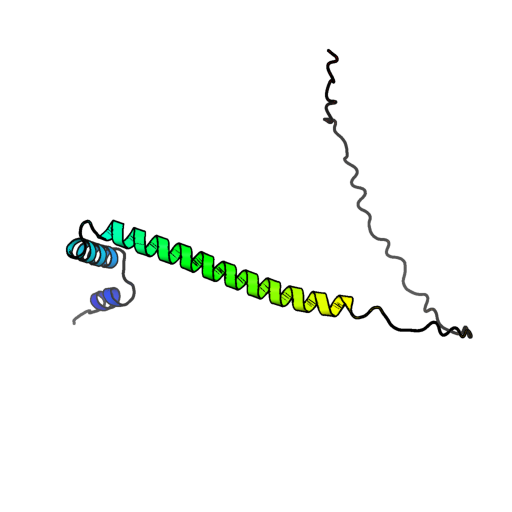C C . ASN A 1 82 ? -7.642 -33.225 68.375 1.00 67.44 82 ASN A C 1
ATOM 637 O O . ASN A 1 82 ? -8.495 -33.698 69.125 1.00 67.44 82 ASN A O 1
ATOM 641 N N . ARG A 1 83 ? -6.439 -33.798 68.219 1.00 56.72 83 ARG A N 1
ATOM 642 C CA . ARG A 1 83 ? -5.835 -34.617 69.290 1.00 56.72 83 ARG A CA 1
ATOM 643 C C . ARG A 1 83 ? -4.327 -34.359 69.445 1.00 56.72 83 ARG A C 1
ATOM 645 O O . ARG A 1 83 ? -3.612 -34.359 68.447 1.00 56.72 83 ARG A O 1
ATOM 652 N N . PRO A 1 84 ? -3.854 -34.161 70.691 1.00 57.59 84 PRO A N 1
ATOM 653 C CA . PRO A 1 84 ? -2.457 -33.916 71.037 1.00 57.59 84 PRO A CA 1
ATOM 654 C C . PRO A 1 84 ? -1.697 -35.200 71.434 1.00 57.59 84 PRO A C 1
ATOM 656 O O . PRO A 1 84 ? -2.307 -36.246 71.657 1.00 57.59 84 PRO A O 1
ATOM 659 N N . ALA A 1 85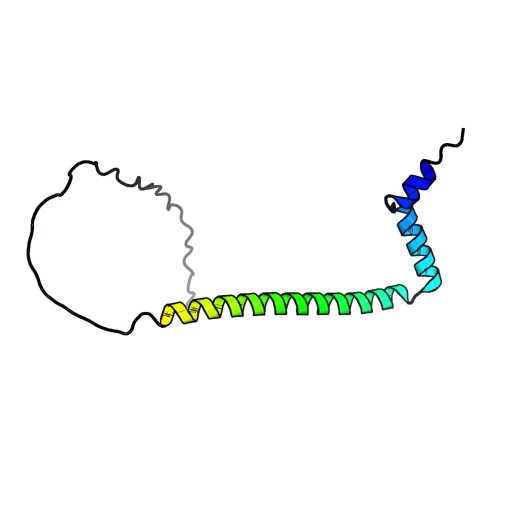 ? -0.388 -35.004 71.655 1.00 43.97 85 ALA A N 1
ATOM 660 C CA . ALA A 1 85 ? 0.655 -35.895 72.194 1.00 43.97 85 ALA A CA 1
ATOM 661 C C . ALA A 1 85 ? 1.383 -36.750 71.128 1.00 43.97 85 ALA A C 1
ATOM 663 O O . ALA A 1 85 ? 0.751 -37.425 70.328 1.00 43.97 85 ALA A O 1
ATOM 664 N N . THR A 1 86 ? 2.717 -36.743 71.028 1.00 53.03 86 THR A N 1
ATOM 665 C CA . THR A 1 86 ? 3.715 -36.625 72.108 1.00 53.03 86 THR A CA 1
ATOM 666 C C . THR A 1 86 ? 5.045 -36.056 71.573 1.00 53.03 86 THR A C 1
ATOM 668 O O . THR A 1 86 ? 5.383 -36.309 70.418 1.00 53.03 86 THR A O 1
ATOM 671 N N . PRO A 1 87 ? 5.797 -35.305 72.401 1.00 65.50 87 PRO A N 1
ATOM 672 C CA . PRO A 1 87 ? 7.146 -34.819 72.110 1.00 65.50 87 PRO A CA 1
ATOM 673 C C . PRO A 1 87 ? 8.172 -35.956 72.117 1.00 65.50 87 PRO A C 1
ATOM 675 O O . PRO A 1 87 ? 8.325 -36.607 73.145 1.00 65.50 87 PRO A O 1
ATOM 678 N N . ASP A 1 88 ? 8.914 -36.152 71.027 1.00 43.38 88 ASP A N 1
ATOM 679 C CA . ASP A 1 88 ? 10.281 -36.671 71.122 1.00 43.38 88 ASP A CA 1
ATOM 680 C C . ASP A 1 88 ? 11.096 -36.419 69.844 1.00 43.38 88 ASP A C 1
ATOM 682 O O . ASP A 1 88 ? 10.602 -36.562 68.728 1.00 43.38 88 ASP A O 1
ATOM 686 N N . ALA A 1 89 ? 12.359 -36.071 70.076 1.00 47.81 89 ALA A N 1
ATOM 687 C CA . ALA A 1 89 ? 13.521 -36.275 69.222 1.00 47.81 89 ALA A CA 1
ATOM 688 C C . ALA A 1 89 ? 13.500 -35.772 67.763 1.00 47.81 89 ALA A C 1
ATOM 690 O O . ALA A 1 89 ? 13.173 -36.496 66.828 1.00 47.81 89 ALA A O 1
ATOM 691 N N . ALA A 1 90 ? 14.057 -34.574 67.561 1.00 52.31 90 ALA A N 1
ATOM 692 C CA . ALA A 1 90 ? 15.407 -34.406 66.992 1.00 52.31 90 ALA A CA 1
ATOM 693 C C . ALA A 1 90 ? 15.504 -33.062 66.258 1.00 52.31 90 ALA A C 1
ATOM 695 O O . ALA A 1 90 ? 15.192 -32.943 65.077 1.00 52.31 90 ALA A O 1
ATOM 696 N N . VAL A 1 91 ? 15.964 -32.046 66.986 1.00 59.44 91 VAL A N 1
ATOM 697 C CA . VAL A 1 91 ? 16.520 -30.821 66.411 1.00 59.44 91 VAL A CA 1
ATOM 698 C C . VAL A 1 91 ? 17.992 -31.118 66.101 1.00 59.44 91 VAL A C 1
ATOM 700 O O . VAL A 1 91 ? 18.760 -31.249 67.056 1.00 59.44 91 VAL A O 1
ATOM 703 N N . PRO A 1 92 ? 18.420 -31.266 64.833 1.00 60.19 92 PRO A N 1
ATOM 704 C CA . PRO A 1 92 ? 19.827 -31.115 64.501 1.00 60.19 92 PRO A CA 1
ATOM 705 C C . PRO A 1 92 ? 20.156 -29.622 64.571 1.00 60.19 92 PRO A C 1
ATOM 707 O O . PRO A 1 92 ? 19.575 -28.786 63.876 1.00 60.19 92 PRO A O 1
ATOM 710 N N . ALA A 1 93 ? 20.995 -29.305 65.547 1.00 58.97 93 ALA A N 1
ATOM 711 C CA . ALA A 1 93 ? 21.503 -27.986 65.847 1.00 58.97 93 ALA A CA 1
ATOM 712 C C . ALA A 1 93 ? 22.879 -27.845 65.201 1.00 58.97 93 ALA A C 1
ATOM 714 O O . ALA A 1 93 ? 23.887 -28.104 65.850 1.00 58.97 93 ALA A O 1
ATOM 715 N N . ASP A 1 94 ? 22.896 -27.444 63.938 1.00 61.78 94 ASP A N 1
ATOM 716 C CA . ASP A 1 94 ? 24.098 -27.084 63.195 1.00 61.78 94 ASP A CA 1
ATOM 717 C C . ASP A 1 94 ? 23.687 -26.575 61.815 1.00 61.78 94 ASP A C 1
ATOM 719 O O . ASP A 1 94 ? 23.603 -27.319 60.852 1.00 61.78 94 ASP A O 1
ATOM 723 N N . ASP A 1 95 ? 23.342 -25.292 61.733 1.00 57.88 95 ASP A N 1
ATOM 724 C CA . ASP A 1 95 ? 24.115 -24.405 60.871 1.00 57.88 95 ASP A CA 1
ATOM 725 C C . ASP A 1 95 ? 23.745 -22.946 61.134 1.00 57.88 95 ASP A C 1
ATOM 727 O O . ASP A 1 95 ? 22.592 -22.517 61.211 1.00 57.88 95 ASP A O 1
ATOM 731 N N . GLU A 1 96 ? 24.810 -22.211 61.373 1.00 60.53 96 GLU A N 1
ATOM 732 C CA . GLU A 1 96 ? 24.891 -20.863 61.872 1.00 60.53 96 GLU A CA 1
ATOM 733 C C . GLU A 1 96 ? 24.166 -19.847 60.981 1.00 60.53 96 GLU A C 1
ATOM 735 O O . GLU A 1 96 ? 24.299 -19.797 59.761 1.00 60.53 96 GLU A O 1
ATOM 740 N N . PHE A 1 97 ? 23.409 -19.002 61.668 1.00 58.78 97 PHE A N 1
ATOM 741 C CA . PHE A 1 97 ? 22.780 -17.758 61.253 1.00 58.78 97 PHE A CA 1
ATOM 742 C C . PHE A 1 97 ? 23.662 -16.899 60.314 1.00 58.78 97 PHE A C 1
ATOM 744 O O . PHE A 1 97 ? 24.332 -15.959 60.744 1.00 58.78 97 PHE A O 1
ATOM 751 N N . ALA A 1 98 ? 23.621 -17.137 59.002 1.00 59.62 98 ALA A N 1
ATOM 752 C CA . ALA A 1 98 ? 24.114 -16.162 58.032 1.00 59.62 98 ALA A CA 1
ATOM 753 C C . ALA A 1 98 ? 23.063 -15.051 57.888 1.00 59.62 98 ALA A C 1
ATOM 755 O O . ALA A 1 98 ? 22.151 -15.122 57.064 1.00 59.62 98 ALA A O 1
ATOM 756 N N . ALA A 1 99 ? 23.161 -14.041 58.754 1.00 74.75 99 ALA A N 1
ATOM 757 C CA . ALA A 1 99 ? 22.283 -12.881 58.738 1.00 74.75 99 ALA A CA 1
ATOM 758 C C . ALA A 1 99 ? 22.242 -12.233 57.334 1.00 74.75 99 ALA A C 1
ATOM 760 O O . ALA A 1 99 ? 23.290 -12.089 56.690 1.00 74.75 99 ALA A O 1
ATOM 761 N N . PRO A 1 100 ? 21.062 -11.804 56.851 1.00 74.31 100 PRO A N 1
ATOM 762 C CA . PRO A 1 100 ? 20.961 -11.048 55.613 1.00 74.31 100 PRO A CA 1
ATOM 763 C C . PRO A 1 100 ? 21.751 -9.745 55.764 1.00 74.31 100 PRO A C 1
ATOM 765 O O . PRO A 1 100 ? 21.527 -8.971 56.695 1.00 74.31 100 PRO A O 1
ATOM 768 N N . LYS A 1 101 ? 22.695 -9.498 54.851 1.00 71.56 101 LYS A N 1
ATOM 769 C CA . LYS A 1 101 ? 23.378 -8.205 54.759 1.00 71.56 101 LYS A CA 1
ATOM 770 C C . LYS A 1 101 ? 22.338 -7.164 54.350 1.00 71.56 101 LYS A C 1
ATOM 772 O O . LYS A 1 101 ? 21.889 -7.140 53.210 1.00 71.56 101 LYS A O 1
ATOM 777 N N . PHE A 1 102 ? 21.909 -6.362 55.315 1.00 64.12 102 PHE A N 1
ATOM 778 C CA . PHE A 1 102 ? 21.065 -5.199 55.100 1.00 64.12 102 PHE A CA 1
ATOM 779 C C . PHE A 1 102 ? 21.974 -4.049 54.653 1.00 64.12 102 PHE A C 1
ATOM 781 O O . PHE A 1 102 ? 22.766 -3.544 55.450 1.00 64.12 102 PHE A O 1
ATOM 788 N N . ASP A 1 103 ? 21.902 -3.661 53.380 1.00 63.88 103 ASP A N 1
ATOM 789 C CA . ASP A 1 103 ? 22.583 -2.469 52.873 1.00 63.88 103 ASP A CA 1
ATOM 790 C C . ASP A 1 103 ? 21.890 -1.220 53.439 1.00 63.88 103 ASP A C 1
ATOM 792 O O . ASP A 1 103 ? 20.948 -0.676 52.864 1.00 63.88 103 ASP A O 1
ATOM 796 N N . ALA A 1 104 ? 22.355 -0.756 54.600 1.00 60.62 104 ALA A N 1
ATOM 797 C CA . ALA A 1 104 ? 21.995 0.541 55.163 1.00 60.62 104 ALA A CA 1
ATOM 798 C C . ALA A 1 104 ? 22.726 1.665 54.404 1.00 60.62 104 ALA A C 1
ATOM 800 O O . ALA A 1 104 ? 23.576 2.370 54.944 1.00 60.62 104 ALA A O 1
ATOM 801 N N . GLY A 1 105 ? 22.402 1.812 53.119 1.00 47.97 105 GLY A N 1
ATOM 802 C CA . GLY A 1 105 ? 22.764 2.959 52.293 1.00 47.97 105 GLY A CA 1
ATOM 803 C C . GLY A 1 105 ? 21.802 4.114 52.541 1.00 47.97 105 GLY A C 1
ATOM 804 O O . GLY A 1 105 ? 20.986 4.448 51.687 1.00 47.97 105 GLY A O 1
ATOM 805 N N . THR A 1 106 ? 21.883 4.713 53.726 1.00 61.50 106 THR A N 1
ATOM 806 C CA . THR A 1 106 ? 21.257 6.002 54.022 1.00 61.50 106 THR A CA 1
ATOM 807 C C . THR A 1 106 ? 21.959 7.084 53.209 1.00 61.50 106 THR A C 1
ATOM 809 O O . THR A 1 106 ? 23.044 7.519 53.573 1.00 61.50 106 THR A O 1
ATOM 812 N N . ASN A 1 107 ? 21.316 7.536 52.135 1.00 59.12 107 ASN A N 1
ATOM 813 C CA . ASN A 1 107 ? 21.437 8.903 51.631 1.00 59.12 107 ASN A CA 1
ATOM 814 C C . ASN A 1 107 ? 20.030 9.378 51.256 1.00 59.12 107 ASN A C 1
ATOM 816 O O . ASN A 1 107 ? 19.636 9.377 50.094 1.00 59.12 107 ASN A O 1
ATOM 820 N N . VAL A 1 108 ? 19.254 9.735 52.279 1.00 62.38 108 VAL A N 1
ATOM 821 C CA . VAL A 1 108 ? 18.143 10.683 52.138 1.00 62.38 108 VAL A CA 1
ATOM 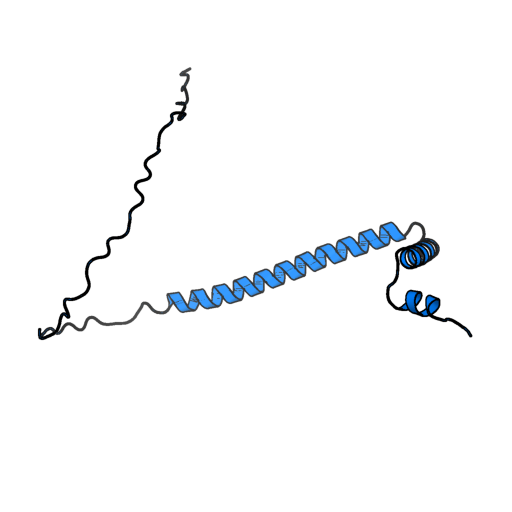822 C C . VAL A 1 108 ? 18.626 11.993 52.749 1.00 62.38 108 VAL A C 1
ATOM 824 O O . VAL A 1 108 ? 18.320 12.343 53.883 1.00 62.38 108 VAL A O 1
ATOM 827 N N . ALA A 1 109 ? 19.485 12.649 51.989 1.00 57.91 109 ALA A N 1
ATOM 828 C CA . ALA A 1 109 ? 19.674 14.087 51.937 1.00 57.91 109 ALA A CA 1
ATOM 829 C C . ALA A 1 109 ? 19.757 14.331 50.418 1.00 57.91 109 ALA A C 1
ATOM 831 O O . ALA A 1 109 ? 20.424 13.574 49.720 1.00 57.91 109 ALA A O 1
ATOM 832 N N . GLU A 1 110 ? 19.003 15.228 49.805 1.00 59.78 110 GLU A N 1
ATOM 833 C CA . GLU A 1 110 ? 18.889 16.623 50.188 1.00 59.78 110 GLU A CA 1
ATOM 834 C C . GLU A 1 110 ? 17.505 17.180 49.831 1.00 59.78 110 GLU A C 1
ATOM 836 O O . GLU A 1 110 ? 16.816 16.713 48.923 1.00 59.78 110 GLU A O 1
ATOM 841 N N . ASP A 1 111 ? 17.126 18.180 50.613 1.00 62.06 111 ASP A N 1
ATOM 842 C CA . ASP A 1 111 ? 16.002 19.085 50.450 1.00 62.06 111 ASP A CA 1
ATOM 843 C C . ASP A 1 111 ? 15.670 19.463 48.998 1.00 62.06 111 ASP A C 1
ATOM 845 O O . ASP A 1 111 ? 16.415 20.194 48.357 1.00 62.06 111 ASP A O 1
ATOM 849 N N . GLU A 1 112 ? 14.467 19.101 48.542 1.00 63.50 112 GLU A N 1
ATOM 850 C CA . GLU A 1 112 ? 13.575 20.045 47.851 1.00 63.50 112 GLU A CA 1
ATOM 851 C C . GLU A 1 112 ? 12.111 19.568 47.936 1.00 63.50 112 GLU A C 1
ATOM 853 O O . GLU A 1 112 ? 11.408 19.423 46.938 1.00 63.50 112 GLU A O 1
ATOM 858 N N . PHE A 1 113 ? 11.603 19.314 49.148 1.00 61.47 113 PHE A N 1
ATOM 859 C CA . PHE A 1 113 ? 10.151 19.338 49.358 1.00 61.47 113 PHE A CA 1
ATOM 860 C C . PHE A 1 113 ? 9.742 20.789 49.620 1.00 61.47 113 PHE A C 1
ATOM 862 O O . PHE A 1 113 ? 9.515 21.210 50.756 1.00 61.47 113 PHE A O 1
ATOM 869 N N . ALA A 1 114 ? 9.727 21.585 48.550 1.00 61.53 114 ALA A N 1
ATOM 870 C CA . ALA A 1 114 ? 9.207 22.941 48.568 1.00 61.53 114 ALA A CA 1
ATOM 871 C C . ALA A 1 114 ? 7.743 22.912 49.036 1.00 61.53 114 ALA A C 1
ATOM 873 O O . ALA A 1 114 ? 6.853 22.415 48.345 1.00 61.53 114 ALA A O 1
ATOM 874 N N . ALA A 1 115 ? 7.501 23.432 50.238 1.00 68.19 115 ALA A N 1
ATOM 875 C CA . ALA A 1 115 ? 6.163 23.603 50.775 1.00 68.19 115 ALA A CA 1
ATOM 876 C C . ALA A 1 115 ? 5.321 24.475 49.819 1.00 68.19 115 ALA A C 1
ATOM 878 O O . ALA A 1 115 ? 5.768 25.567 49.447 1.00 68.19 115 ALA A O 1
ATOM 879 N N . PRO A 1 116 ? 4.099 24.061 49.439 1.00 67.56 116 PRO A N 1
ATOM 880 C CA . PRO A 1 116 ? 3.197 24.953 48.731 1.00 67.56 116 PRO A CA 1
ATOM 881 C C . PRO A 1 116 ? 2.779 26.075 49.689 1.00 67.56 116 PRO A C 1
ATOM 883 O O . PRO A 1 116 ? 2.175 25.829 50.735 1.00 67.56 116 PRO A O 1
ATOM 886 N N . LYS A 1 117 ? 3.112 27.321 49.342 1.00 69.75 117 LYS A N 1
ATOM 887 C CA . LYS A 1 117 ? 2.559 28.499 50.016 1.00 69.75 117 LYS A CA 1
ATOM 888 C C . LYS A 1 117 ? 1.068 28.560 49.686 1.00 69.75 117 LYS A C 1
ATOM 890 O O . LYS A 1 117 ? 0.692 28.822 48.550 1.00 69.75 117 LYS A O 1
ATOM 895 N N . PHE A 1 118 ? 0.231 28.253 50.671 1.00 63.19 118 PHE A N 1
ATOM 896 C CA . PHE A 1 118 ? -1.193 28.559 50.631 1.00 63.19 118 PHE A CA 1
ATOM 897 C C . PHE A 1 118 ? -1.340 30.065 50.864 1.00 63.19 118 PHE A C 1
ATOM 899 O O . PHE A 1 118 ? -1.242 30.533 51.999 1.00 63.19 118 PHE A O 1
ATOM 906 N N . ASP A 1 119 ? -1.527 30.825 49.788 1.00 64.44 119 ASP A N 1
ATOM 907 C CA . ASP A 1 119 ? -1.929 32.224 49.875 1.00 64.44 119 ASP A CA 1
ATOM 908 C C . ASP A 1 119 ? -3.406 32.272 50.286 1.00 64.44 119 ASP A C 1
ATOM 910 O O . ASP A 1 119 ? -4.296 31.842 49.551 1.00 64.44 119 ASP A O 1
ATOM 914 N N . ALA A 1 120 ? 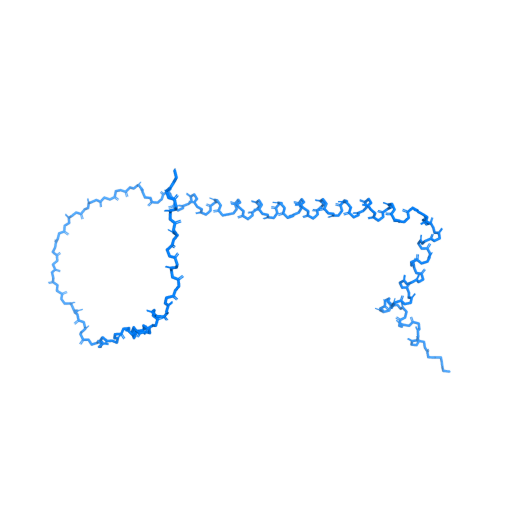-3.662 32.744 51.504 1.00 57.56 120 ALA A N 1
ATOM 915 C CA . ALA A 1 120 ? -5.002 33.045 51.981 1.00 57.56 120 ALA A CA 1
ATOM 916 C C . ALA A 1 120 ? -5.493 34.344 51.319 1.00 57.56 120 ALA A C 1
ATOM 918 O O . ALA A 1 120 ? -4.858 35.392 51.446 1.00 57.56 120 ALA A O 1
ATOM 919 N N . THR A 1 121 ? -6.623 34.277 50.619 1.00 59.56 121 THR A N 1
ATOM 920 C CA . THR A 1 121 ? -7.447 35.423 50.202 1.00 59.56 121 THR A CA 1
ATOM 921 C C . THR A 1 121 ? -8.899 35.093 50.491 1.00 59.56 121 THR A C 1
ATOM 923 O O . THR A 1 121 ? -9.294 33.938 50.215 1.00 59.56 121 THR A O 1
#

Sequence (121 aa):
MFQPLQFAFVFGQPGMQEMMIVGIIALLLFGKRLPEVARNLGKGFSEFKKGMSGIQDDFRNAASDSDRRVSYSSQTTTSNENRPATPDAAVPADDEFAAPKFDAGTNVAEDEFAAPKFDAT

Solvent-accessible surface area (backbone atoms only — not comparable to full-atom values): 8213 Å² total; per-residue (Å²): 137,87,78,66,65,67,62,51,50,66,74,73,52,78,46,74,66,52,54,50,52,52,48,52,53,49,41,69,77,43,46,85,46,46,65,56,52,51,51,54,51,50,50,53,52,51,51,50,51,52,52,54,51,52,50,53,51,50,55,53,49,54,57,51,52,57,57,54,60,61,69,70,70,77,83,80,79,8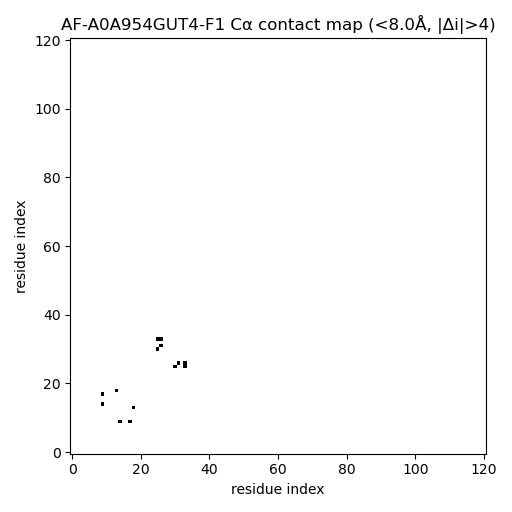8,77,94,79,90,82,85,88,80,93,77,88,82,82,84,87,82,79,80,86,79,70,81,86,75,83,82,78,83,72,94,74,78,93,79,84,73,75,81,82,81,82,87,128

Foldseek 3Di:
DDDCVVVVVVVPDPDPVNVVVVVVVCCVVCPPCVVVVVVVVVVVVVVVVVVVVVVVVVVVVVVVVVVVVVVVVPPDDDDDDDDDDDDDDDDPPDDDDPDPPDPPPDDPDDDDPPDPPPDDD

Secondary structure (DSSP, 8-state):
---THHHHHHHHS--HHHHHHHHHHHHHHHGGGHHHHHHHHHHHHHHHHHHHHHHHHHHHHHHHHHHHHHHTSSS----------------------------------------------

Radius of gyration: 36.96 Å; Cα contacts (8 Å, |Δi|>4): 7; chains: 1; bounding box: 46×72×95 Å

Mean predicted aligned error: 20.68 Å